Protein AF-A0A5C5FPJ1-F1 (afdb_monomer)

Radius of gyration: 20.43 Å; Cα contacts (8 Å, |Δi|>4): 132; chains: 1; bounding box: 68×26×50 Å

pLDDT: mean 73.9, std 15.45, range [31.67, 91.12]

Mean predicted aligned error: 12.72 Å

Foldseek 3Di:
DPDVVVVLLVVLVVLFPDDSVRLVVLVVVQVVLPPVVPQWHALVSQCVPVVLVPQLLSQLLQVLLPPVNPRTHHSSSSRNSVRLVDPPDDPVSVVVSVQSSQPNVPPSARDLVSQLVSVCSVCPPVDDSVVSSVVSVVLVPDDDVPDPPHDDDDDDDDDDDDDDDDD

Solvent-accessible surface area (backbone atoms only — not comparable to full-atom values): 10220 Å² total; per-residue (Å²): 140,67,68,70,64,52,53,54,50,53,51,48,39,73,74,28,81,44,52,67,74,53,50,54,51,48,51,60,50,48,62,66,44,25,76,88,67,79,71,39,35,41,67,71,42,54,45,66,40,71,84,38,53,75,38,76,55,38,73,53,52,52,61,59,26,21,77,88,66,77,74,41,29,39,68,66,33,50,50,46,47,50,22,49,70,36,89,80,44,53,73,66,48,42,51,51,49,55,47,52,68,39,22,79,88,67,82,84,54,60,51,73,68,35,49,49,51,51,48,43,51,74,54,47,87,80,53,56,72,69,60,50,48,53,52,52,53,53,66,68,68,53,60,75,94,72,55,70,98,63,78,88,90,85,84,86,92,83,82,87,88,85,84,86,87,86,135

Nearest PDB structures (foldseek):
  6tz8-assembly2_E  TM=9.107E-01  e=3.471E-15  Cryptococcus neoformans H99
  5b8i-assembly1_B  TM=9.621E-01  e=5.848E-14  Coccidioides immitis RS
  4f0z-assembly1_B  TM=9.752E-01  e=2.465E-13  Homo sapiens
  7u0u-assembly1_A  TM=9.343E-01  e=1.790E-13  Aspergillus fumigatus
  1aui-assembly1_B  TM=9.743E-01  e=4.872E-12  Homo sapiens

Organism: NCBI:txid5288

Secondary structure (DSSP, 8-state):
--HHHHHHHHHHHHHSS--HHHHHHHHHHHHHH-SS--SSB-HHHHTTSHHHHT-TTHHHHHHHH-SS-SSSB-HHHHHHHHHHTSTTS-HHHHHHHHHHHH-SS-SSS--HHHHHHHHHHHHGGGS-HHHHHHHHHHHHTS-GGG--SS----------SS-----

Structure (mmCIF, N/CA/C/O backbone):
data_AF-A0A5C5FPJ1-F1
#
_entry.id   AF-A0A5C5FPJ1-F1
#
loop_
_atom_site.group_PDB
_atom_site.id
_atom_site.type_symbol
_atom_site.label_atom_id
_atom_site.label_alt_id
_atom_site.label_comp_id
_atom_site.label_asym_id
_atom_site.label_entity_id
_atom_site.label_seq_id
_atom_site.pdbx_PDB_ins_code
_atom_site.Cartn_x
_atom_site.Cartn_y
_atom_site.Cartn_z
_atom_site.occupancy
_atom_site.B_iso_or_equiv
_atom_site.auth_seq_id
_atom_site.auth_comp_id
_atom_site.auth_asym_id
_atom_site.auth_atom_id
_atom_site.pdbx_PDB_model_num
ATOM 1 N N . MET A 1 1 ? -20.640 -7.163 25.616 1.00 41.66 1 MET A N 1
ATOM 2 C CA . MET A 1 1 ? -19.696 -7.577 24.550 1.00 41.66 1 MET A CA 1
ATOM 3 C C . MET A 1 1 ? -18.668 -6.473 24.220 1.00 41.66 1 MET A C 1
ATOM 5 O O . MET A 1 1 ? -18.358 -6.269 23.059 1.00 41.66 1 MET A O 1
ATOM 9 N N . GLY A 1 2 ? -18.113 -5.753 25.211 1.00 46.97 2 GLY A N 1
ATOM 10 C CA . GLY A 1 2 ? -17.300 -4.540 24.963 1.00 46.97 2 GLY A CA 1
ATOM 11 C C . GLY A 1 2 ? -15.780 -4.671 25.140 1.00 46.97 2 GLY A C 1
ATOM 12 O O . GLY A 1 2 ? -15.073 -3.721 24.844 1.00 46.97 2 GLY A O 1
ATOM 13 N N . ALA A 1 3 ? -15.263 -5.808 25.617 1.00 48.94 3 ALA A N 1
ATOM 14 C CA . ALA A 1 3 ? -13.847 -5.920 25.993 1.00 48.94 3 ALA A CA 1
ATOM 15 C C . ALA A 1 3 ? -12.893 -6.058 24.787 1.00 48.94 3 ALA A C 1
ATOM 17 O O . ALA A 1 3 ? -11.838 -5.439 24.771 1.00 48.94 3 ALA A O 1
ATOM 18 N N . GLY A 1 4 ? -13.282 -6.805 23.745 1.00 56.56 4 GLY A N 1
ATOM 19 C CA . GLY A 1 4 ? -12.402 -7.068 22.595 1.00 56.56 4 GLY A CA 1
ATOM 20 C C . GLY A 1 4 ? -12.173 -5.863 21.676 1.00 56.56 4 GLY A C 1
ATOM 21 O O . GLY A 1 4 ? -11.092 -5.713 21.122 1.00 56.56 4 GLY A O 1
ATOM 22 N N . GLN A 1 5 ? -13.156 -4.965 21.536 1.00 56.69 5 GLN A N 1
ATOM 23 C CA . GLN A 1 5 ? -13.001 -3.774 20.689 1.00 56.69 5 GLN A CA 1
ATOM 24 C C . GLN A 1 5 ? -12.088 -2.717 21.319 1.00 56.69 5 GLN A C 1
ATOM 26 O O . GLN A 1 5 ? -11.357 -2.051 20.592 1.00 56.69 5 GLN A O 1
ATOM 31 N N . SER A 1 6 ? -12.120 -2.572 22.646 1.00 65.38 6 SER A N 1
ATOM 32 C CA . SER A 1 6 ? -11.267 -1.621 23.365 1.00 65.38 6 SER A CA 1
ATOM 33 C C . SER A 1 6 ? -9.797 -2.025 23.301 1.00 65.38 6 SER A C 1
ATOM 35 O O . SER A 1 6 ? -8.949 -1.175 23.075 1.00 65.38 6 SER A O 1
ATOM 37 N N . GLN A 1 7 ? -9.507 -3.324 23.409 1.00 72.62 7 GLN A N 1
ATOM 38 C CA . GLN A 1 7 ? -8.136 -3.832 23.381 1.00 72.62 7 GLN A CA 1
ATOM 39 C C . GLN A 1 7 ? -7.489 -3.665 21.999 1.00 72.62 7 GLN A C 1
ATOM 41 O O . GLN A 1 7 ? -6.384 -3.151 21.895 1.00 72.62 7 GLN A O 1
ATOM 46 N N . ILE A 1 8 ? -8.231 -3.974 20.928 1.00 73.38 8 ILE A N 1
ATOM 47 C CA . ILE A 1 8 ? -7.772 -3.752 19.547 1.00 73.38 8 ILE A CA 1
ATOM 48 C C . ILE A 1 8 ? -7.525 -2.259 19.282 1.00 73.38 8 ILE A C 1
ATOM 50 O O . ILE A 1 8 ? -6.548 -1.905 18.630 1.00 73.38 8 ILE A O 1
ATOM 54 N N . LEU A 1 9 ? -8.392 -1.374 19.789 1.00 75.12 9 LEU A N 1
ATOM 55 C CA . LEU A 1 9 ? -8.204 0.075 19.671 1.00 75.12 9 LEU A CA 1
ATOM 56 C C . LEU A 1 9 ? -6.940 0.550 20.399 1.00 75.12 9 LEU A C 1
ATOM 58 O O . LEU A 1 9 ? -6.178 1.314 19.816 1.00 75.12 9 LEU A O 1
ATOM 62 N N . GLU A 1 10 ? -6.701 0.078 21.623 1.00 77.75 10 GLU A N 1
ATOM 63 C CA . GLU A 1 10 ? -5.491 0.405 22.389 1.00 77.75 10 GLU A CA 1
ATOM 64 C C . GLU A 1 10 ? -4.215 -0.105 21.706 1.00 77.75 10 GLU A C 1
ATOM 66 O O . GLU A 1 10 ? -3.201 0.594 21.687 1.00 77.75 10 GLU A O 1
ATOM 71 N N . ASP A 1 11 ? -4.250 -1.303 21.120 1.00 79.50 11 ASP A N 1
ATOM 72 C CA . ASP A 1 11 ? -3.105 -1.866 20.401 1.00 79.50 11 ASP A CA 1
ATOM 73 C C . ASP A 1 11 ? -2.817 -1.086 19.110 1.00 79.50 11 ASP A C 1
ATOM 75 O O . ASP A 1 11 ? -1.661 -0.795 18.798 1.00 79.50 11 ASP A O 1
ATOM 79 N N . MET A 1 12 ? -3.856 -0.661 18.386 1.00 79.94 12 MET A N 1
ATOM 80 C CA . MET A 1 12 ? -3.701 0.202 17.212 1.00 79.94 12 MET A CA 1
ATOM 81 C C . MET A 1 12 ? -3.177 1.594 17.578 1.00 79.94 12 MET A C 1
ATOM 83 O O . MET A 1 12 ? -2.341 2.128 16.855 1.00 79.94 12 MET A O 1
ATOM 87 N N . GLU A 1 13 ? -3.622 2.184 18.688 1.00 80.06 13 GLU A N 1
ATOM 88 C CA . GLU A 1 13 ? -3.083 3.463 19.171 1.00 80.06 13 GLU A CA 1
ATOM 89 C C . GLU A 1 13 ? -1.601 3.367 19.547 1.00 80.06 13 GLU A C 1
ATOM 91 O O . GLU A 1 13 ? -0.855 4.321 19.344 1.00 80.06 13 GLU A O 1
ATOM 96 N N . LYS A 1 14 ? -1.156 2.227 20.087 1.00 79.44 14 LYS A N 1
ATOM 97 C CA . LYS A 1 14 ? 0.254 2.013 20.452 1.00 79.44 14 LYS A CA 1
ATOM 98 C C . LYS A 1 14 ? 1.149 1.757 19.247 1.00 79.44 14 LYS A C 1
ATOM 100 O O . LYS A 1 14 ? 2.299 2.185 19.246 1.00 79.44 14 LYS A O 1
ATOM 105 N N . ASN A 1 15 ? 0.630 1.050 18.248 1.00 77.50 15 ASN A N 1
ATOM 106 C CA . ASN A 1 15 ? 1.412 0.596 17.100 1.00 77.50 15 ASN A CA 1
ATOM 107 C C . ASN A 1 15 ? 1.339 1.553 15.903 1.00 77.50 15 ASN A C 1
ATOM 109 O O . ASN A 1 15 ? 1.987 1.311 14.886 1.00 77.50 15 ASN A O 1
ATOM 113 N N . THR A 1 16 ? 0.546 2.626 15.989 1.00 82.31 16 THR A N 1
ATOM 114 C CA . THR A 1 16 ? 0.358 3.565 14.880 1.00 82.31 16 THR A CA 1
ATOM 115 C C . THR A 1 16 ? 0.432 5.015 15.332 1.00 82.31 16 THR A C 1
ATOM 117 O O . THR A 1 16 ? 0.232 5.359 16.490 1.00 82.31 16 THR A O 1
ATOM 120 N N . ASN A 1 17 ? 0.682 5.908 14.381 1.00 79.62 17 ASN A N 1
ATOM 121 C CA . ASN A 1 17 ? 0.818 7.342 14.612 1.00 79.62 17 ASN A CA 1
ATOM 122 C C . ASN A 1 17 ? -0.544 8.070 14.738 1.00 79.62 17 ASN A C 1
ATOM 124 O O . ASN A 1 17 ? -0.620 9.293 14.541 1.00 79.62 17 ASN A O 1
ATOM 128 N N . PHE A 1 18 ? -1.622 7.334 15.034 1.00 83.06 18 PHE A N 1
ATOM 129 C CA . PHE A 1 18 ? -3.002 7.816 15.080 1.00 83.06 18 PHE A CA 1
ATOM 130 C C . PHE A 1 18 ? -3.613 7.702 16.479 1.00 83.06 18 PHE A C 1
ATOM 132 O O . PHE A 1 18 ? -3.391 6.746 17.208 1.00 83.06 18 PHE A O 1
ATOM 139 N N . SER A 1 19 ? -4.450 8.676 16.823 1.00 84.75 19 SER A N 1
ATOM 140 C CA . SER A 1 19 ? -5.258 8.680 18.048 1.00 84.75 19 SER A CA 1
ATOM 141 C C . SER A 1 19 ? -6.576 7.910 17.873 1.00 84.75 19 SER A C 1
ATOM 143 O O . SER A 1 19 ? -7.084 7.789 16.757 1.00 84.75 19 SER A O 1
ATOM 145 N N . ALA A 1 20 ? -7.216 7.471 18.958 1.00 84.88 20 ALA A N 1
ATOM 146 C CA . ALA A 1 20 ? -8.522 6.802 18.960 1.00 84.88 20 ALA A CA 1
ATOM 147 C C . ALA A 1 20 ? -9.586 7.501 18.100 1.00 84.88 20 ALA A C 1
ATOM 149 O O . ALA A 1 20 ? -10.247 6.819 17.309 1.00 84.88 20 ALA A O 1
ATOM 150 N N . PRO A 1 21 ? -9.790 8.835 18.176 1.00 86.06 21 PRO A N 1
ATOM 151 C CA . PRO A 1 21 ? -10.758 9.496 17.306 1.00 86.06 21 PRO A CA 1
ATOM 152 C C . PRO A 1 21 ? -10.353 9.455 15.824 1.00 86.06 21 PRO A C 1
ATOM 154 O O . PRO A 1 21 ? -11.229 9.429 14.957 1.00 86.06 21 PRO A O 1
ATOM 157 N N . GLU A 1 22 ? -9.056 9.437 15.505 1.00 85.81 22 GLU A N 1
ATOM 158 C CA . GLU A 1 22 ? -8.557 9.257 14.135 1.00 85.81 22 GLU A CA 1
ATOM 159 C C . GLU A 1 22 ? -8.802 7.819 13.658 1.00 85.81 22 GLU A C 1
ATOM 161 O O . GLU A 1 22 ? -9.383 7.635 12.588 1.00 85.81 22 GLU A O 1
ATOM 166 N N . ILE A 1 23 ? -8.498 6.813 14.480 1.00 86.44 23 ILE A N 1
ATOM 167 C CA . ILE A 1 23 ? -8.743 5.394 14.178 1.00 86.44 23 ILE A CA 1
ATOM 168 C C . ILE A 1 23 ? -10.240 5.124 13.982 1.00 86.44 23 ILE A C 1
ATOM 170 O O . ILE A 1 23 ? -10.632 4.457 13.027 1.00 86.44 23 ILE A O 1
ATOM 174 N N . GLN A 1 24 ? -11.120 5.713 14.795 1.00 86.56 24 GLN A N 1
ATOM 175 C CA . GLN A 1 24 ? -12.569 5.609 14.585 1.00 86.56 24 GLN A CA 1
ATOM 176 C C . GLN A 1 24 ? -13.027 6.242 13.262 1.00 86.56 24 GLN A C 1
ATOM 178 O O . GLN A 1 24 ? -13.953 5.740 12.617 1.00 86.56 24 GLN A O 1
ATOM 183 N N . ARG A 1 25 ? -12.403 7.346 12.833 1.00 87.50 25 ARG A N 1
ATOM 184 C CA . ARG A 1 25 ? -12.674 7.946 11.515 1.00 87.50 25 ARG A CA 1
ATOM 185 C C . ARG A 1 25 ? -12.162 7.056 10.388 1.00 87.50 25 ARG A C 1
ATOM 187 O O . ARG A 1 25 ? -12.864 6.929 9.386 1.00 87.50 25 ARG A O 1
ATOM 194 N N . LEU A 1 26 ? -10.993 6.439 10.553 1.00 86.62 26 LEU A N 1
ATOM 195 C CA . LEU A 1 26 ? -10.450 5.460 9.612 1.00 86.62 26 LEU A CA 1
ATOM 196 C C . LEU A 1 26 ? -11.369 4.244 9.507 1.00 86.62 26 LEU A C 1
ATOM 198 O O . LEU A 1 26 ? -11.729 3.879 8.398 1.00 86.62 26 LEU A O 1
ATOM 202 N N . LYS A 1 27 ? -11.885 3.723 10.626 1.00 87.69 27 LYS A N 1
ATOM 203 C CA . LYS A 1 27 ? -12.868 2.629 10.646 1.00 87.69 27 LYS A CA 1
ATOM 204 C C . LYS A 1 27 ? -14.125 2.956 9.844 1.00 87.69 27 LYS A C 1
ATOM 206 O O . LYS A 1 27 ? -14.581 2.155 9.039 1.00 87.69 27 LYS A O 1
ATOM 211 N N . LYS A 1 28 ? -14.668 4.167 10.002 1.00 88.56 28 LYS A N 1
ATOM 212 C CA . LYS A 1 28 ? -15.823 4.623 9.207 1.00 88.56 28 LYS A CA 1
ATOM 213 C C . LYS A 1 28 ? -15.513 4.745 7.714 1.00 88.56 28 LYS A C 1
ATOM 215 O O . LYS A 1 28 ? -16.432 4.644 6.911 1.00 88.56 28 LYS A O 1
ATOM 220 N N . ARG A 1 29 ? -14.263 5.038 7.338 1.00 87.06 29 ARG A N 1
ATOM 221 C CA . ARG A 1 29 ? -13.833 5.064 5.931 1.00 87.06 29 ARG A CA 1
ATOM 222 C C . ARG A 1 29 ? -13.626 3.652 5.397 1.00 87.06 29 ARG A C 1
ATOM 224 O O . ARG A 1 29 ? -14.089 3.387 4.302 1.00 87.06 29 ARG A O 1
ATOM 231 N N . PHE A 1 30 ? -13.021 2.773 6.188 1.00 88.25 30 PHE A N 1
ATOM 232 C CA . PHE A 1 30 ? -12.837 1.361 5.874 1.00 88.25 30 PHE A CA 1
ATOM 233 C C . PHE A 1 30 ? -14.178 0.697 5.545 1.00 88.25 30 PHE A C 1
ATOM 235 O O . PHE A 1 30 ? -14.354 0.218 4.439 1.00 88.25 30 PHE A O 1
ATOM 242 N N . MET A 1 31 ? -15.186 0.840 6.414 1.00 88.38 31 MET A N 1
ATOM 243 C CA . MET A 1 31 ? -16.537 0.300 6.167 1.00 88.38 31 MET A CA 1
ATOM 244 C C . MET A 1 31 ? -17.285 0.941 4.985 1.00 88.38 31 MET A C 1
ATOM 246 O O . MET A 1 31 ? -18.369 0.500 4.631 1.00 88.38 31 MET A O 1
ATOM 250 N N . LYS A 1 32 ? -16.788 2.053 4.430 1.00 88.38 32 LYS A N 1
ATOM 251 C CA . LYS A 1 32 ? -17.338 2.632 3.193 1.00 88.38 32 LYS A CA 1
ATOM 252 C C . LYS A 1 32 ? -16.649 2.092 1.942 1.00 88.38 32 LYS A C 1
ATOM 254 O O . LYS A 1 32 ? -17.192 2.273 0.854 1.00 88.38 32 LYS A O 1
ATOM 259 N N . LEU A 1 33 ? -15.440 1.564 2.102 1.00 86.25 33 LEU A N 1
ATOM 260 C CA . LEU A 1 33 ? -14.636 0.976 1.039 1.00 86.25 33 LEU A CA 1
ATOM 261 C C . LEU A 1 33 ? -14.975 -0.501 0.879 1.00 86.25 33 LEU A C 1
ATOM 263 O O . LEU A 1 33 ? -15.236 -0.904 -0.245 1.00 86.25 33 LEU A O 1
ATOM 267 N N . ASP A 1 34 ? -15.067 -1.215 2.002 1.00 89.25 34 ASP A N 1
ATOM 268 C CA . ASP A 1 34 ? -15.628 -2.563 2.131 1.00 89.25 34 ASP A CA 1
ATOM 269 C C . ASP A 1 34 ? -17.128 -2.517 1.790 1.00 89.25 34 ASP A C 1
ATOM 271 O O . ASP A 1 34 ? -17.978 -2.156 2.614 1.00 89.25 34 ASP A O 1
ATOM 275 N N . ARG A 1 35 ? -17.444 -2.737 0.512 1.00 86.12 35 ARG A N 1
ATOM 276 C CA . ARG A 1 35 ? -18.800 -2.658 -0.042 1.00 86.12 35 ARG A CA 1
ATOM 277 C C . ARG A 1 35 ? -19.532 -3.974 0.093 1.00 86.12 35 ARG A C 1
ATOM 279 O O . ARG A 1 35 ? -20.761 -3.959 0.205 1.00 86.12 35 ARG A O 1
ATOM 286 N N . ASP A 1 36 ? -18.802 -5.077 0.002 1.00 88.12 36 ASP A N 1
ATOM 287 C CA . ASP A 1 36 ? -19.367 -6.411 0.131 1.00 88.12 36 ASP A CA 1
ATOM 288 C C . ASP A 1 36 ? -19.575 -6.820 1.601 1.00 88.12 36 ASP A C 1
ATOM 290 O O . ASP A 1 36 ? -20.360 -7.730 1.881 1.00 88.12 36 ASP A O 1
ATOM 294 N N . GLY A 1 37 ? -18.986 -6.077 2.544 1.00 86.56 37 GLY A N 1
ATOM 295 C CA . GLY A 1 37 ? -19.097 -6.319 3.976 1.00 86.56 37 GLY A CA 1
ATOM 296 C C . GLY A 1 37 ? -18.278 -7.526 4.425 1.00 86.56 37 GLY A C 1
ATOM 297 O O . GLY A 1 37 ? -18.609 -8.128 5.453 1.00 86.56 37 GLY A O 1
ATOM 298 N N . SER A 1 38 ? -17.259 -7.906 3.653 1.00 88.56 38 SER A N 1
ATOM 299 C CA . SER A 1 38 ? -16.359 -9.023 3.943 1.00 88.56 38 SER A CA 1
ATOM 300 C C . SER A 1 38 ? -15.500 -8.772 5.183 1.00 88.56 38 SER A C 1
ATOM 302 O O . SER A 1 38 ? -15.056 -9.723 5.832 1.00 88.56 38 SER A O 1
ATOM 304 N N . GLY A 1 39 ? -15.315 -7.504 5.568 1.00 87.38 39 GLY A N 1
ATOM 305 C CA . GLY A 1 39 ? -14.445 -7.098 6.666 1.00 87.38 39 GLY A CA 1
ATOM 306 C C . GLY A 1 39 ? -12.976 -6.953 6.263 1.00 87.38 39 GLY A C 1
ATOM 307 O O . GLY A 1 39 ? -12.155 -6.622 7.123 1.00 87.38 39 GLY A O 1
ATOM 308 N N . THR A 1 40 ? -12.654 -7.154 4.986 1.00 91.12 40 THR A N 1
ATOM 309 C CA . THR A 1 40 ? -11.358 -6.858 4.369 1.00 91.12 40 THR A CA 1
ATOM 310 C C . THR A 1 40 ? -11.575 -5.956 3.153 1.00 91.12 40 THR A C 1
ATOM 312 O O . THR A 1 40 ? -12.703 -5.739 2.732 1.00 91.12 40 THR A O 1
ATOM 315 N N . ILE A 1 41 ? -10.511 -5.341 2.641 1.00 89.69 41 ILE A N 1
ATOM 316 C CA . ILE A 1 41 ? -10.557 -4.539 1.417 1.00 89.69 41 ILE A CA 1
ATOM 317 C C . ILE A 1 41 ? -9.808 -5.295 0.332 1.00 89.69 41 ILE A C 1
ATOM 319 O O . ILE A 1 41 ? -8.597 -5.518 0.443 1.00 89.69 41 ILE A O 1
ATOM 323 N N . ASP A 1 42 ? -10.511 -5.660 -0.732 1.00 89.06 42 ASP A N 1
ATOM 324 C CA . ASP A 1 42 ? -9.884 -6.272 -1.896 1.00 89.06 42 ASP A CA 1
ATOM 325 C C . ASP A 1 42 ? -9.262 -5.229 -2.849 1.00 89.06 42 ASP A C 1
ATOM 327 O O . ASP A 1 42 ? -9.325 -4.007 -2.654 1.00 89.06 42 ASP A O 1
ATOM 331 N N . LYS A 1 43 ? -8.609 -5.713 -3.910 1.00 84.56 43 LYS A N 1
ATOM 332 C CA . LYS A 1 43 ? -7.956 -4.839 -4.894 1.00 84.56 43 LYS A CA 1
ATOM 333 C C . LYS A 1 43 ? -8.940 -3.935 -5.629 1.00 84.56 43 LYS A C 1
ATOM 335 O O . LYS A 1 43 ? -8.603 -2.782 -5.901 1.00 84.56 43 LYS A O 1
ATOM 340 N N . ASP A 1 44 ? -10.119 -4.442 -5.960 1.00 85.88 44 ASP A N 1
ATOM 341 C CA . ASP A 1 44 ? -11.126 -3.708 -6.714 1.00 85.88 44 ASP A CA 1
ATOM 342 C C . ASP A 1 44 ? -11.748 -2.612 -5.844 1.00 85.88 44 ASP A C 1
ATOM 344 O O . ASP A 1 44 ? -11.921 -1.482 -6.301 1.00 85.88 44 ASP A O 1
ATOM 348 N N . GLU A 1 45 ? -12.005 -2.895 -4.570 1.00 88.25 45 GLU A N 1
ATOM 349 C CA . GLU A 1 45 ? -12.471 -1.939 -3.567 1.00 88.25 45 GLU A CA 1
ATOM 350 C C . GLU A 1 45 ? -11.435 -0.855 -3.267 1.00 88.25 45 GLU A C 1
ATOM 352 O O . GLU A 1 45 ? -11.771 0.333 -3.205 1.00 88.25 45 GLU A O 1
ATOM 357 N N . PHE A 1 46 ? -10.155 -1.216 -3.170 1.00 83.00 46 PHE A N 1
ATOM 358 C CA . PHE A 1 46 ? -9.082 -0.242 -2.964 1.00 83.00 46 PHE A CA 1
ATOM 359 C C . PHE A 1 46 ? -8.925 0.712 -4.159 1.00 83.00 46 PHE A C 1
ATOM 361 O O . PHE A 1 46 ? -8.702 1.915 -3.984 1.00 83.00 46 PHE A O 1
ATOM 368 N N . LEU A 1 47 ? -9.104 0.206 -5.384 1.00 82.69 47 LEU A N 1
ATOM 369 C CA . LEU A 1 47 ? -9.082 1.006 -6.612 1.00 82.69 47 LEU A CA 1
ATOM 370 C C . LEU A 1 47 ? -10.305 1.919 -6.770 1.00 82.69 47 LEU A C 1
ATOM 372 O O . LEU A 1 47 ? -10.283 2.814 -7.613 1.00 82.69 47 LEU A O 1
ATOM 376 N N . GLN A 1 48 ? -11.351 1.779 -5.950 1.00 81.75 48 GLN A N 1
ATOM 377 C CA . GLN A 1 48 ? -12.464 2.736 -5.953 1.00 81.75 48 GLN A CA 1
ATOM 378 C C . GLN A 1 48 ? -12.097 4.078 -5.317 1.00 81.75 48 GLN A C 1
ATOM 380 O O . GLN A 1 48 ? -12.827 5.054 -5.505 1.00 81.75 48 GLN A O 1
ATOM 385 N N . ILE A 1 49 ? -10.984 4.161 -4.578 1.00 79.94 49 ILE A N 1
ATOM 386 C CA . ILE A 1 49 ? -10.485 5.419 -4.020 1.00 79.94 49 ILE A CA 1
ATOM 387 C C . ILE A 1 49 ? -9.964 6.272 -5.183 1.00 79.94 49 ILE A C 1
ATOM 389 O O . ILE A 1 49 ? -8.910 5.951 -5.730 1.00 79.94 49 ILE A O 1
ATOM 393 N N . PRO A 1 50 ? -10.616 7.392 -5.554 1.00 72.31 50 PRO A N 1
ATOM 394 C CA . PRO A 1 50 ? -10.254 8.134 -6.766 1.00 72.31 50 PRO A CA 1
ATOM 395 C C . PRO A 1 50 ? -8.809 8.644 -6.762 1.00 72.31 50 PRO A C 1
ATOM 397 O O . PRO A 1 50 ? -8.175 8.723 -7.807 1.00 72.31 50 PRO A O 1
ATOM 400 N N . GLN A 1 51 ? -8.277 8.967 -5.578 1.00 70.38 51 GLN A N 1
ATOM 401 C CA . GLN A 1 51 ? -6.896 9.423 -5.397 1.00 70.38 51 GLN A CA 1
ATOM 402 C C . GLN A 1 51 ? -5.861 8.311 -5.622 1.00 70.38 51 GLN A C 1
ATOM 404 O O . GLN A 1 51 ? -4.702 8.602 -5.911 1.00 70.38 51 GLN A O 1
ATOM 409 N N . ILE A 1 52 ? -6.266 7.052 -5.459 1.00 72.69 52 ILE A N 1
ATOM 410 C CA . ILE A 1 52 ? -5.407 5.879 -5.617 1.00 72.69 52 ILE A CA 1
ATOM 411 C C . ILE A 1 52 ? -5.621 5.249 -6.993 1.00 72.69 52 ILE A C 1
ATOM 413 O O . ILE A 1 52 ? -4.646 4.862 -7.617 1.00 72.69 52 ILE A O 1
ATOM 417 N N . ALA A 1 53 ? -6.849 5.234 -7.516 1.00 74.62 53 ALA A N 1
ATOM 418 C CA . ALA A 1 53 ? -7.202 4.675 -8.822 1.00 74.62 53 ALA A CA 1
ATOM 419 C C . ALA A 1 53 ? -6.312 5.180 -9.972 1.00 74.62 53 ALA A C 1
ATOM 421 O O . ALA A 1 53 ? -6.009 4.449 -10.909 1.00 74.62 53 ALA A O 1
ATOM 422 N N . THR A 1 54 ? -5.886 6.445 -9.903 1.00 76.00 54 THR A N 1
ATOM 423 C CA . THR A 1 54 ? -5.036 7.081 -10.920 1.00 76.00 54 THR A CA 1
ATOM 424 C C . THR A 1 54 ? -3.540 6.881 -10.682 1.00 76.00 54 THR A C 1
ATOM 426 O O . THR A 1 54 ? -2.730 7.314 -11.499 1.00 76.00 54 THR A O 1
ATOM 429 N N . ASN A 1 55 ? -3.148 6.297 -9.549 1.00 77.38 55 ASN A N 1
ATOM 430 C CA . ASN A 1 55 ? -1.754 6.100 -9.190 1.00 77.38 55 ASN A CA 1
ATOM 431 C C . ASN A 1 55 ? -1.248 4.771 -9.785 1.00 77.38 55 ASN A C 1
ATOM 433 O O . ASN A 1 55 ? -1.757 3.716 -9.409 1.00 77.38 55 ASN A O 1
ATOM 437 N N . PRO A 1 56 ? -0.219 4.773 -10.654 1.00 76.00 56 PRO A N 1
ATOM 438 C CA . PRO A 1 56 ? 0.335 3.539 -11.224 1.00 76.00 56 PRO A CA 1
ATOM 439 C C . PRO A 1 56 ? 0.924 2.593 -10.166 1.00 76.00 56 PRO A C 1
ATOM 441 O O . PRO A 1 56 ? 1.115 1.410 -10.429 1.00 76.00 56 PRO A O 1
ATOM 444 N N . LEU A 1 57 ? 1.189 3.097 -8.957 1.00 78.31 57 LEU A N 1
ATOM 445 C CA . LEU A 1 57 ? 1.675 2.323 -7.818 1.00 78.31 57 LEU A CA 1
ATOM 446 C C . LEU A 1 57 ? 0.547 1.814 -6.915 1.00 78.31 57 LEU A C 1
ATOM 448 O O . LEU A 1 57 ? 0.842 1.206 -5.894 1.00 78.31 57 LEU A O 1
ATOM 452 N N . ALA A 1 58 ? -0.727 2.034 -7.250 1.00 81.06 58 ALA A N 1
ATOM 453 C CA . ALA A 1 58 ? -1.863 1.597 -6.436 1.00 81.06 58 ALA A CA 1
ATOM 454 C C . ALA A 1 58 ? -1.818 0.099 -6.119 1.00 81.06 58 ALA A C 1
ATOM 456 O O . ALA A 1 58 ? -1.933 -0.301 -4.964 1.00 81.06 58 ALA A O 1
ATOM 457 N N . SER A 1 59 ? -1.558 -0.726 -7.136 1.00 81.12 59 SE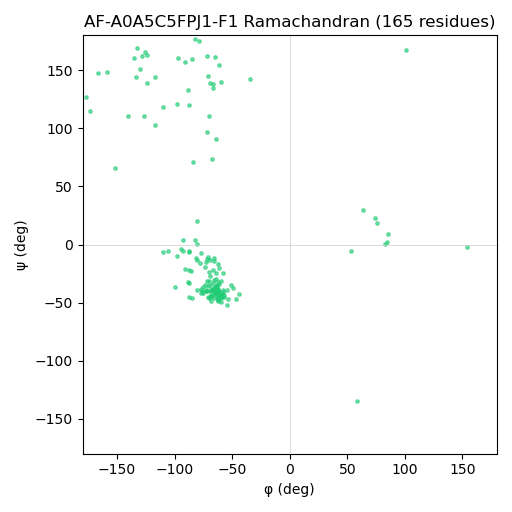R A N 1
ATOM 458 C CA . SER A 1 59 ? -1.414 -2.176 -6.980 1.00 81.12 59 SER A CA 1
ATOM 459 C C . SER A 1 59 ? -0.256 -2.541 -6.051 1.00 81.12 59 SER A C 1
ATOM 461 O O . SER A 1 59 ? -0.350 -3.503 -5.293 1.00 81.12 59 SER A O 1
ATOM 463 N N . ARG A 1 60 ? 0.820 -1.744 -6.075 1.00 83.56 60 ARG A N 1
ATOM 464 C CA . ARG A 1 60 ? 1.954 -1.912 -5.170 1.00 83.56 60 ARG A CA 1
ATOM 465 C C . ARG A 1 60 ? 1.605 -1.471 -3.750 1.00 83.56 60 ARG A C 1
ATOM 467 O O . ARG A 1 60 ? 1.972 -2.164 -2.818 1.00 83.56 60 ARG A O 1
ATOM 474 N N . MET A 1 61 ? 0.864 -0.378 -3.577 1.00 82.62 61 MET A N 1
ATOM 475 C CA . MET A 1 61 ? 0.413 0.090 -2.262 1.00 82.62 61 MET A CA 1
ATOM 476 C C . MET A 1 61 ? -0.441 -0.956 -1.545 1.00 82.62 61 MET A C 1
ATOM 478 O O . MET A 1 61 ? -0.199 -1.208 -0.370 1.00 82.62 61 MET A O 1
ATOM 482 N N . ILE A 1 62 ? -1.364 -1.613 -2.257 1.00 84.00 62 ILE A N 1
ATOM 483 C CA . ILE A 1 62 ? -2.166 -2.714 -1.697 1.00 84.00 62 ILE A CA 1
ATOM 484 C C . ILE A 1 62 ? -1.250 -3.838 -1.223 1.00 84.00 62 ILE A C 1
ATOM 486 O O . ILE A 1 62 ? -1.329 -4.249 -0.074 1.00 84.00 62 ILE A O 1
ATOM 490 N N . ALA A 1 63 ? -0.318 -4.264 -2.080 1.00 84.62 63 ALA A N 1
ATOM 491 C CA . ALA A 1 63 ? 0.636 -5.318 -1.756 1.00 84.62 63 ALA A CA 1
ATOM 492 C C . ALA A 1 63 ? 1.627 -4.941 -0.641 1.00 84.62 63 ALA A C 1
ATOM 494 O O . ALA A 1 63 ? 2.330 -5.813 -0.152 1.00 84.62 63 ALA A O 1
ATOM 495 N N . ILE A 1 64 ? 1.752 -3.666 -0.266 1.00 85.00 64 ILE A N 1
ATOM 496 C CA . ILE A 1 64 ? 2.549 -3.248 0.896 1.00 85.00 64 ILE A CA 1
ATOM 497 C C . ILE A 1 64 ? 1.705 -3.266 2.170 1.00 85.00 64 ILE A C 1
ATOM 499 O 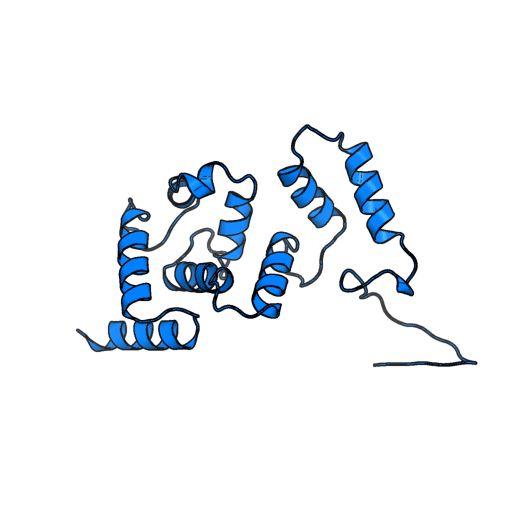O . ILE A 1 64 ? 2.256 -3.482 3.246 1.00 85.00 64 ILE A O 1
ATOM 503 N N . PHE A 1 65 ? 0.406 -2.983 2.056 1.00 86.00 65 PHE A N 1
ATOM 504 C CA . PHE A 1 65 ? -0.510 -2.968 3.195 1.00 86.00 65 PHE A CA 1
ATOM 505 C C . PHE A 1 65 ? -0.868 -4.387 3.636 1.00 86.00 65 PHE A C 1
ATOM 507 O O . PHE A 1 65 ? -0.895 -4.626 4.831 1.00 86.00 65 PHE A O 1
ATOM 514 N N . ASP A 1 66 ? -1.069 -5.290 2.676 1.00 88.62 66 ASP A N 1
ATOM 515 C CA . ASP A 1 66 ? -1.318 -6.730 2.839 1.00 88.62 66 ASP A CA 1
ATOM 516 C C . ASP A 1 66 ? -0.066 -7.444 3.388 1.00 88.62 66 ASP A C 1
ATOM 518 O O . ASP A 1 66 ? 0.690 -8.053 2.634 1.00 88.62 66 ASP A O 1
ATOM 522 N N . GLU A 1 67 ? 0.259 -7.281 4.672 1.00 82.25 67 GLU A N 1
ATOM 523 C CA . GLU A 1 67 ? 1.474 -7.837 5.275 1.00 82.25 67 GLU A CA 1
ATOM 524 C C . GLU A 1 67 ? 1.407 -9.362 5.386 1.00 82.25 67 GLU A C 1
ATOM 526 O O . GLU A 1 67 ? 2.450 -10.009 5.238 1.00 82.25 67 GLU A O 1
ATOM 531 N N . ASP A 1 68 ? 0.217 -9.933 5.565 1.00 84.56 68 ASP A N 1
ATOM 532 C CA . ASP A 1 68 ? 0.024 -11.383 5.641 1.00 84.56 68 ASP A CA 1
ATOM 533 C C . ASP A 1 68 ? 0.048 -12.091 4.268 1.00 84.56 68 ASP A C 1
ATOM 535 O O . ASP A 1 68 ? 0.293 -13.301 4.201 1.00 84.56 68 ASP A O 1
ATOM 539 N N . GLY A 1 69 ? -0.095 -11.340 3.170 1.00 82.25 69 GLY A N 1
ATOM 540 C CA . GLY A 1 69 ? -0.074 -11.861 1.805 1.00 82.25 69 GLY A CA 1
ATOM 541 C C . GLY A 1 69 ? -1.364 -12.586 1.416 1.00 82.25 69 GLY A C 1
ATOM 542 O O . GLY A 1 69 ? -1.357 -13.378 0.467 1.00 82.25 69 GLY A O 1
ATOM 543 N N . GLY A 1 70 ? -2.457 -12.347 2.142 1.00 82.94 70 GLY A N 1
ATOM 544 C CA . GLY A 1 70 ? -3.779 -12.908 1.890 1.00 82.94 70 GLY A CA 1
ATOM 545 C C . GLY A 1 70 ? -4.438 -12.371 0.618 1.00 82.94 70 GLY A C 1
ATOM 546 O O . GLY A 1 70 ? -5.412 -12.949 0.132 1.00 82.94 70 GLY A O 1
ATOM 547 N N . GLY A 1 71 ? -3.900 -11.297 0.033 1.00 84.31 71 GLY A N 1
ATOM 548 C CA . GLY A 1 71 ? -4.431 -10.655 -1.169 1.00 84.31 71 GLY A CA 1
ATOM 549 C C . GLY A 1 71 ? -5.570 -9.672 -0.893 1.00 84.31 71 GLY A C 1
ATOM 550 O O . GLY A 1 71 ? -6.077 -9.059 -1.839 1.00 84.31 71 GLY A O 1
ATOM 551 N N . THR A 1 72 ? -5.944 -9.506 0.376 1.00 89.25 72 THR A N 1
ATOM 552 C CA . THR A 1 72 ? -6.947 -8.562 0.881 1.00 89.25 72 THR A CA 1
ATOM 553 C C . THR A 1 72 ? -6.384 -7.854 2.099 1.00 89.25 72 THR A C 1
ATOM 555 O O . THR A 1 72 ? -5.702 -8.489 2.886 1.00 89.25 72 THR A O 1
ATOM 558 N N . VAL A 1 73 ? -6.706 -6.577 2.282 1.00 90.12 73 VAL A N 1
ATOM 559 C CA . VAL A 1 73 ? -6.175 -5.765 3.382 1.00 90.12 73 VAL A CA 1
ATOM 560 C C . VAL A 1 73 ? -7.179 -5.716 4.525 1.00 90.12 73 VAL A C 1
ATOM 562 O O . VAL A 1 73 ? -8.298 -5.226 4.344 1.00 90.12 73 VAL A O 1
ATOM 565 N N . ASP A 1 74 ? -6.795 -6.171 5.712 1.00 90.75 74 ASP A N 1
ATOM 566 C CA . ASP A 1 74 ? -7.650 -6.066 6.893 1.00 90.75 74 ASP A CA 1
ATOM 567 C C . ASP A 1 74 ? -7.627 -4.657 7.528 1.00 90.75 74 ASP A C 1
ATOM 569 O O . ASP A 1 74 ? -6.913 -3.739 7.108 1.00 90.75 74 ASP A O 1
ATOM 573 N N . PHE A 1 75 ? -8.453 -4.429 8.554 1.00 88.31 75 PHE A N 1
ATOM 574 C CA . PHE A 1 75 ? -8.506 -3.116 9.203 1.00 88.31 75 PHE A CA 1
ATOM 575 C C . PHE A 1 75 ? -7.210 -2.747 9.952 1.00 88.31 75 PHE A C 1
ATOM 577 O O . PHE A 1 75 ? -6.870 -1.563 10.024 1.00 88.31 75 PHE A O 1
ATOM 584 N N . GLN A 1 76 ? -6.493 -3.715 10.527 1.00 87.25 76 GLN A N 1
ATOM 585 C CA . GLN A 1 76 ? -5.220 -3.485 11.218 1.00 87.25 76 GLN A CA 1
ATOM 586 C C . GLN A 1 76 ? -4.130 -3.089 10.228 1.00 87.25 76 GLN A C 1
ATOM 588 O O . GLN A 1 76 ? -3.488 -2.052 10.412 1.00 87.25 76 GLN A O 1
ATOM 593 N N . GLU A 1 77 ? -4.011 -3.838 9.142 1.00 88.69 77 GLU A N 1
ATOM 594 C CA . GLU A 1 77 ? -3.132 -3.580 8.009 1.00 88.69 77 GLU A CA 1
ATOM 595 C C . GLU A 1 77 ? -3.423 -2.232 7.347 1.00 88.69 77 GLU A C 1
ATOM 597 O O . GLU A 1 77 ? -2.513 -1.446 7.082 1.00 88.69 77 GLU A O 1
ATOM 602 N N . PHE A 1 78 ? -4.701 -1.889 7.165 1.00 86.81 78 PHE A N 1
ATOM 603 C CA . PHE A 1 78 ? -5.103 -0.600 6.608 1.00 86.81 78 PHE A CA 1
ATOM 604 C C . PHE A 1 78 ? -4.625 0.580 7.467 1.00 86.81 78 PHE A C 1
ATOM 606 O O . PHE A 1 78 ? -4.108 1.574 6.949 1.00 86.81 78 PHE A O 1
ATOM 613 N N . VAL A 1 79 ? -4.783 0.498 8.793 1.00 87.31 79 VAL A N 1
ATOM 614 C CA . VAL A 1 79 ? -4.347 1.573 9.700 1.00 87.31 79 VAL A CA 1
ATOM 615 C C . VAL A 1 79 ? -2.820 1.604 9.821 1.00 87.31 79 VAL A C 1
ATOM 617 O O . VAL A 1 79 ? -2.244 2.694 9.802 1.00 87.31 79 VAL A O 1
ATOM 620 N N . ALA A 1 80 ? -2.155 0.448 9.879 1.00 84.00 80 ALA A N 1
ATOM 621 C CA . ALA A 1 80 ? -0.695 0.350 9.905 1.00 84.00 80 ALA A CA 1
ATOM 622 C C . ALA A 1 80 ? -0.062 0.917 8.622 1.00 84.00 80 ALA A C 1
ATOM 624 O O . ALA A 1 80 ? 0.839 1.757 8.685 1.00 84.00 80 ALA A O 1
ATOM 625 N N . GLY A 1 81 ? -0.602 0.557 7.458 1.00 81.69 81 GLY A N 1
ATOM 626 C CA . GLY A 1 81 ? -0.177 1.073 6.162 1.00 81.69 81 GLY A CA 1
ATOM 627 C C . GLY A 1 81 ? -0.307 2.593 6.065 1.00 81.69 81 GLY A C 1
ATOM 628 O O . GLY A 1 81 ? 0.629 3.282 5.658 1.00 81.69 81 GLY A O 1
ATOM 629 N N . LEU A 1 82 ? -1.432 3.153 6.523 1.00 81.75 82 LEU A N 1
ATOM 630 C CA . LEU A 1 82 ? -1.627 4.606 6.574 1.00 81.75 82 LEU A CA 1
ATOM 631 C C . LEU A 1 82 ? -0.744 5.301 7.619 1.00 81.75 82 LEU A C 1
ATOM 633 O O . LEU A 1 82 ? -0.407 6.475 7.444 1.00 81.75 82 LEU A O 1
ATOM 637 N N . SER A 1 83 ? -0.346 4.599 8.681 1.00 82.44 83 SER A N 1
ATOM 638 C CA . SER A 1 83 ? 0.537 5.136 9.722 1.00 82.44 83 SER A CA 1
ATOM 639 C C . SER A 1 83 ? 1.904 5.508 9.157 1.00 82.44 83 SER A C 1
ATOM 641 O O . SER A 1 83 ? 2.434 6.569 9.492 1.00 82.44 83 SER A O 1
ATOM 643 N N . ALA A 1 84 ? 2.425 4.697 8.230 1.00 74.38 84 ALA A N 1
ATOM 644 C CA . ALA A 1 84 ? 3.689 4.955 7.540 1.00 74.38 84 ALA A CA 1
ATOM 645 C C . ALA A 1 84 ? 3.656 6.230 6.671 1.00 74.38 84 ALA A C 1
ATOM 647 O O . ALA A 1 84 ? 4.688 6.860 6.431 1.00 74.38 84 ALA A O 1
ATOM 648 N N . PHE A 1 85 ? 2.466 6.651 6.233 1.00 72.44 85 PHE A N 1
ATOM 649 C CA . PHE A 1 85 ? 2.251 7.903 5.501 1.00 72.44 85 PHE A CA 1
ATOM 650 C C . PHE A 1 85 ? 1.890 9.090 6.397 1.00 72.44 85 PHE A C 1
ATOM 652 O O . PHE A 1 85 ? 1.777 10.219 5.909 1.00 72.44 85 PHE A O 1
ATOM 659 N N . SER A 1 86 ? 1.703 8.866 7.700 1.00 72.50 86 SER A N 1
ATOM 660 C CA . SER A 1 86 ? 1.404 9.939 8.638 1.00 72.50 86 SER A CA 1
ATOM 661 C C . SER A 1 86 ? 2.532 10.967 8.644 1.00 72.50 86 SER A C 1
ATOM 663 O O . SER A 1 86 ? 3.723 10.647 8.632 1.00 72.50 86 SER A O 1
ATOM 665 N N . SER A 1 87 ? 2.168 12.247 8.718 1.00 66.50 87 SER A N 1
ATOM 666 C CA . SER A 1 87 ? 3.143 13.331 8.856 1.00 66.50 87 SER A CA 1
ATOM 667 C C . SER A 1 87 ? 3.967 13.218 10.141 1.00 66.50 87 SER A C 1
ATOM 669 O O . SER A 1 87 ? 5.049 13.796 10.201 1.00 66.50 87 SER A O 1
ATOM 671 N N . ARG A 1 88 ? 3.462 12.474 11.138 1.00 71.44 88 ARG A N 1
ATOM 672 C CA . ARG A 1 88 ? 4.127 12.188 12.417 1.00 71.44 88 ARG A CA 1
ATOM 673 C C . ARG A 1 88 ? 5.155 11.052 12.336 1.00 71.44 88 ARG A C 1
ATOM 675 O O . ARG A 1 88 ? 5.916 10.901 13.280 1.00 71.44 88 ARG A O 1
ATOM 682 N N . GLY A 1 89 ? 5.183 10.290 11.241 1.00 66.19 89 GLY A N 1
ATOM 683 C CA . GLY A 1 89 ? 6.146 9.207 11.060 1.00 66.19 89 GLY A CA 1
ATOM 684 C C . GLY A 1 89 ? 7.568 9.730 10.869 1.00 66.19 89 GLY A C 1
ATOM 685 O O . GLY A 1 89 ? 7.791 10.726 10.160 1.00 66.19 89 GLY A O 1
ATOM 686 N N . GLU A 1 90 ? 8.529 9.052 11.496 1.00 75.00 90 GLU A N 1
ATOM 687 C CA . GLU A 1 90 ? 9.946 9.387 11.381 1.00 75.00 90 GLU A CA 1
ATOM 688 C C . GLU A 1 90 ? 10.465 9.186 9.951 1.00 75.00 90 GLU A C 1
ATOM 690 O O . GLU A 1 90 ? 9.885 8.484 9.116 1.00 75.00 90 GLU A O 1
ATOM 695 N N . ARG A 1 91 ? 11.607 9.815 9.650 1.00 77.19 91 ARG A N 1
ATOM 696 C CA . ARG A 1 91 ? 12.273 9.669 8.350 1.00 77.19 91 ARG A CA 1
ATOM 697 C C . ARG A 1 91 ? 12.529 8.198 8.008 1.00 77.19 91 ARG A C 1
ATOM 699 O O . ARG A 1 91 ? 12.354 7.816 6.85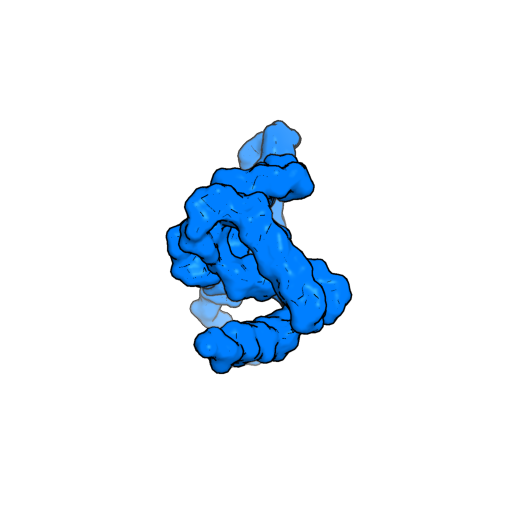2 1.00 77.19 91 ARG A O 1
ATOM 706 N N . ASP A 1 92 ? 12.906 7.396 8.997 1.00 76.25 92 ASP A N 1
ATOM 707 C CA . ASP A 1 92 ? 13.236 5.985 8.809 1.00 76.25 92 ASP A CA 1
ATOM 708 C C . ASP A 1 92 ? 12.011 5.136 8.461 1.00 76.25 92 ASP A C 1
ATOM 710 O O . ASP A 1 92 ? 12.118 4.234 7.635 1.00 76.25 92 ASP A O 1
ATOM 714 N N . GLU A 1 93 ? 10.828 5.448 8.997 1.00 75.19 93 GLU A N 1
ATOM 715 C CA . GLU A 1 93 ? 9.579 4.769 8.620 1.00 75.19 93 GLU A CA 1
ATOM 716 C C . GLU A 1 93 ? 9.223 5.044 7.159 1.00 75.19 93 GLU A C 1
ATOM 718 O O . GLU A 1 93 ? 8.885 4.127 6.410 1.00 75.19 93 GLU A O 1
ATOM 723 N N . LYS A 1 94 ? 9.392 6.295 6.718 1.00 77.94 94 LYS A N 1
ATOM 724 C CA . LYS A 1 94 ? 9.166 6.690 5.321 1.00 77.94 94 LYS A CA 1
ATOM 725 C C . LYS A 1 94 ? 10.172 6.041 4.376 1.00 77.94 94 LYS A C 1
ATOM 727 O O . LYS A 1 94 ? 9.802 5.651 3.272 1.00 77.94 94 LYS A O 1
ATOM 732 N N . LEU A 1 95 ? 11.431 5.909 4.799 1.00 79.94 95 LEU A N 1
ATOM 733 C CA . LEU A 1 95 ? 12.469 5.215 4.032 1.00 79.94 95 LEU A CA 1
ATOM 734 C C . LEU A 1 95 ? 12.195 3.713 3.941 1.00 79.94 95 LEU A C 1
ATOM 736 O O . LEU A 1 95 ? 12.276 3.162 2.847 1.00 79.94 95 LEU A O 1
ATOM 740 N N . LYS A 1 96 ? 11.811 3.064 5.046 1.00 81.12 96 LYS A N 1
ATOM 741 C CA . LYS A 1 96 ? 11.392 1.654 5.052 1.00 81.12 96 LYS A CA 1
ATOM 742 C C . LYS A 1 96 ? 10.191 1.434 4.143 1.00 81.12 96 LYS A C 1
ATOM 744 O O . LYS A 1 96 ? 10.178 0.488 3.365 1.00 81.12 96 LYS A O 1
ATOM 749 N N . PHE A 1 97 ? 9.211 2.331 4.193 1.00 79.62 97 PHE A N 1
ATOM 750 C CA . PHE A 1 97 ? 8.057 2.269 3.308 1.00 79.62 97 PHE A CA 1
ATOM 751 C C . PHE A 1 97 ? 8.464 2.421 1.839 1.00 79.62 97 PHE A C 1
ATOM 753 O O . PHE A 1 97 ? 8.063 1.618 1.003 1.00 79.62 97 PHE A O 1
ATOM 760 N N . ALA A 1 98 ? 9.302 3.411 1.518 1.00 81.50 98 ALA A N 1
ATOM 761 C CA . ALA A 1 98 ? 9.823 3.585 0.167 1.00 81.50 98 ALA A CA 1
ATOM 762 C C . ALA A 1 98 ? 10.578 2.336 -0.305 1.00 81.50 98 ALA A C 1
ATOM 764 O O . ALA A 1 98 ? 10.403 1.932 -1.447 1.00 81.50 98 ALA A O 1
ATOM 765 N N . PHE A 1 99 ? 11.347 1.689 0.571 1.00 83.81 99 PHE A N 1
ATOM 766 C CA . PHE A 1 99 ? 12.030 0.437 0.261 1.00 83.81 99 PHE A CA 1
ATOM 767 C C . PHE A 1 99 ? 11.040 -0.687 -0.064 1.00 83.81 99 PHE A C 1
ATOM 769 O O . PHE A 1 99 ? 11.163 -1.298 -1.120 1.00 83.81 99 PHE A O 1
ATOM 776 N N . LYS A 1 100 ? 9.988 -0.862 0.750 1.00 83.38 100 LYS A N 1
ATOM 777 C CA . LYS A 1 100 ? 8.892 -1.812 0.480 1.00 83.38 100 LYS A CA 1
ATOM 778 C C . LYS A 1 100 ? 8.182 -1.548 -0.858 1.00 83.38 100 LYS A C 1
ATOM 780 O O . LYS A 1 100 ? 7.595 -2.461 -1.427 1.00 83.38 100 LYS A O 1
ATOM 785 N N . VAL A 1 101 ? 8.206 -0.325 -1.397 1.00 84.31 101 VAL A N 1
ATOM 786 C CA . VAL A 1 101 ? 7.678 -0.058 -2.750 1.00 84.31 101 VAL A CA 1
ATOM 787 C C . VAL A 1 101 ? 8.524 -0.736 -3.824 1.00 84.31 101 VAL A C 1
ATOM 789 O O . VAL A 1 101 ? 7.947 -1.245 -4.782 1.00 84.31 101 VAL A O 1
ATOM 792 N N . TYR A 1 102 ? 9.846 -0.767 -3.657 1.00 83.94 102 TYR A N 1
ATOM 793 C CA . TYR A 1 102 ? 10.773 -1.372 -4.613 1.00 83.94 102 TYR A CA 1
ATOM 794 C C . TYR A 1 102 ? 10.941 -2.879 -4.416 1.00 83.94 102 TYR A C 1
ATOM 796 O O . TYR A 1 102 ? 10.873 -3.601 -5.399 1.00 83.94 102 TYR A O 1
ATOM 804 N N . ASP A 1 103 ? 11.124 -3.330 -3.179 1.00 84.69 103 ASP A N 1
ATOM 805 C CA . ASP A 1 103 ? 11.334 -4.732 -2.795 1.00 84.69 103 ASP A CA 1
ATOM 806 C C . ASP A 1 103 ? 10.029 -5.533 -2.934 1.00 84.69 103 ASP A C 1
ATOM 808 O O . ASP A 1 103 ? 9.141 -5.454 -2.080 1.00 84.69 103 ASP A O 1
ATOM 812 N N . MET A 1 104 ? 9.860 -6.230 -4.059 1.00 81.44 104 MET A N 1
ATOM 813 C CA . MET A 1 104 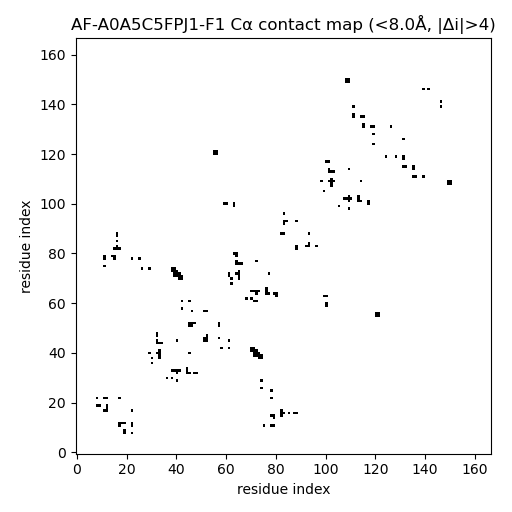? 8.623 -6.906 -4.428 1.00 81.44 104 MET A CA 1
ATOM 814 C C . MET A 1 104 ? 8.434 -8.248 -3.751 1.00 81.44 104 MET A C 1
ATOM 816 O O . MET A 1 104 ? 7.290 -8.550 -3.390 1.00 81.44 104 MET A O 1
ATOM 820 N N . ASP A 1 105 ? 9.507 -9.017 -3.614 1.00 82.44 105 ASP A N 1
ATOM 821 C CA . ASP A 1 105 ? 9.504 -10.346 -3.006 1.00 82.44 105 ASP A CA 1
ATOM 822 C C . ASP A 1 105 ? 9.700 -10.326 -1.480 1.00 82.44 105 ASP A C 1
ATOM 824 O O . ASP A 1 105 ? 9.487 -11.351 -0.827 1.00 82.44 105 ASP A O 1
ATOM 828 N N . ARG A 1 106 ? 9.960 -9.144 -0.904 1.00 81.56 106 ARG A N 1
ATOM 829 C CA . ARG A 1 106 ? 10.161 -8.899 0.531 1.00 81.56 106 ARG A CA 1
ATOM 830 C C . ARG A 1 106 ? 11.392 -9.609 1.080 1.00 81.56 106 ARG A C 1
ATOM 832 O O . ARG A 1 106 ? 11.415 -9.969 2.262 1.00 81.56 106 ARG A O 1
ATOM 839 N N . ASP A 1 107 ? 12.410 -9.811 0.251 1.00 81.75 107 ASP A N 1
ATOM 840 C CA . ASP A 1 107 ? 13.676 -10.399 0.678 1.00 81.75 107 ASP A CA 1
ATOM 841 C C . ASP A 1 107 ? 14.569 -9.399 1.446 1.00 81.75 107 ASP A C 1
ATOM 843 O O . ASP A 1 107 ? 15.571 -9.791 2.055 1.00 81.75 107 ASP A O 1
ATOM 847 N N . GLY A 1 108 ? 14.171 -8.121 1.497 1.00 81.62 108 GLY A N 1
ATOM 848 C CA . GLY A 1 108 ? 14.915 -7.042 2.141 1.00 81.62 108 GLY A CA 1
ATOM 849 C C . GLY A 1 108 ? 15.973 -6.409 1.237 1.00 81.62 108 GLY A C 1
ATOM 850 O O . GLY A 1 108 ? 16.763 -5.579 1.704 1.00 81.62 108 GLY A O 1
ATOM 851 N N . PHE A 1 109 ? 15.984 -6.758 -0.046 1.00 80.31 109 PHE A N 1
ATOM 852 C CA . PHE A 1 109 ? 16.869 -6.248 -1.078 1.00 80.31 109 PHE A CA 1
ATOM 853 C C . PHE A 1 109 ? 16.055 -5.672 -2.246 1.00 80.31 109 PHE A C 1
ATOM 855 O O . PHE A 1 109 ? 14.852 -5.842 -2.364 1.00 80.31 109 PHE A O 1
ATOM 862 N N . ILE A 1 110 ? 16.713 -4.870 -3.087 1.00 82.75 110 ILE A N 1
ATOM 863 C CA . ILE A 1 110 ? 16.109 -4.367 -4.326 1.00 82.75 110 ILE A CA 1
ATOM 864 C C . ILE A 1 110 ? 16.938 -4.924 -5.471 1.00 82.75 110 ILE A C 1
ATOM 866 O O . ILE A 1 110 ? 18.042 -4.445 -5.761 1.00 82.75 110 ILE A O 1
ATOM 870 N N . SER A 1 111 ? 16.410 -5.948 -6.123 1.00 82.00 111 SER A N 1
ATOM 871 C CA . SER A 1 111 ? 17.035 -6.563 -7.284 1.00 82.00 111 SER A CA 1
ATOM 872 C C . SER A 1 111 ? 16.950 -5.658 -8.522 1.00 82.00 111 SER A C 1
ATOM 874 O O . SER A 1 111 ? 16.157 -4.717 -8.620 1.00 82.00 111 SER A O 1
ATOM 876 N N . ASN A 1 112 ? 17.793 -5.942 -9.521 1.00 78.56 112 ASN A N 1
ATOM 877 C CA . ASN A 1 112 ? 17.771 -5.236 -10.809 1.00 78.56 112 ASN A CA 1
ATOM 878 C C . ASN A 1 112 ? 16.393 -5.345 -11.492 1.00 78.56 112 ASN A C 1
ATOM 880 O O . ASN A 1 112 ? 15.874 -4.353 -12.004 1.00 78.56 112 ASN A O 1
ATOM 884 N N . GLY A 1 113 ? 15.779 -6.532 -11.430 1.00 80.19 113 GLY A N 1
ATOM 885 C CA . GLY A 1 113 ? 14.459 -6.785 -12.004 1.00 80.19 113 GLY A CA 1
ATOM 886 C C . GLY A 1 113 ? 13.353 -5.973 -11.331 1.00 80.19 113 GLY A C 1
ATOM 887 O O . GLY A 1 113 ? 12.510 -5.399 -12.017 1.00 80.19 113 GLY A O 1
ATOM 888 N N . GLU A 1 114 ? 13.390 -5.859 -10.007 1.00 84.00 114 GLU A N 1
ATOM 889 C CA . GLU A 1 114 ? 12.407 -5.094 -9.234 1.00 84.00 114 GLU A CA 1
ATOM 890 C C . GLU A 1 114 ? 12.535 -3.591 -9.460 1.00 84.00 114 GLU A C 1
ATOM 892 O O . GLU A 1 114 ? 11.543 -2.911 -9.741 1.00 84.00 114 GLU A O 1
ATOM 897 N N . LEU A 1 115 ? 13.768 -3.074 -9.438 1.00 81.88 115 LEU A N 1
ATOM 898 C CA . LEU A 1 115 ? 14.032 -1.672 -9.746 1.00 81.88 115 LEU A CA 1
ATOM 899 C C . LEU A 1 115 ? 13.561 -1.325 -11.163 1.00 81.88 115 LEU A C 1
ATOM 901 O O . LEU A 1 115 ? 12.918 -0.295 -11.369 1.00 81.88 115 LEU A O 1
ATOM 905 N N . PHE A 1 116 ? 13.828 -2.200 -12.137 1.00 82.31 116 PHE A N 1
ATOM 906 C CA . PHE A 1 116 ? 13.334 -2.041 -13.501 1.00 82.31 116 PHE A CA 1
ATOM 907 C C . PHE A 1 116 ? 11.803 -2.014 -13.554 1.00 82.31 116 PHE A C 1
ATOM 909 O O . PHE A 1 116 ? 11.234 -1.138 -14.205 1.00 82.31 116 PHE A O 1
ATOM 916 N N . LEU A 1 117 ? 11.127 -2.937 -12.865 1.00 82.44 117 LEU A N 1
ATOM 917 C CA . LEU A 1 117 ? 9.672 -3.049 -12.919 1.00 82.44 117 LEU A CA 1
ATOM 918 C C . LEU A 1 117 ? 8.982 -1.820 -12.320 1.00 82.44 117 LEU A C 1
ATOM 920 O O . LEU A 1 117 ? 8.082 -1.255 -12.944 1.00 82.44 117 LEU A O 1
ATOM 924 N N . VAL A 1 118 ? 9.431 -1.366 -11.148 1.00 82.56 118 VAL A N 1
ATOM 925 C CA . VAL A 1 118 ? 8.852 -0.192 -10.482 1.00 82.56 118 VAL A CA 1
ATOM 926 C C . VAL A 1 118 ? 9.105 1.077 -11.293 1.00 82.56 118 VAL A C 1
ATOM 928 O O . VAL A 1 118 ? 8.184 1.869 -11.500 1.00 82.56 118 VAL A O 1
ATOM 931 N N . LEU A 1 119 ? 10.312 1.252 -11.841 1.00 80.62 119 LEU A N 1
ATOM 932 C CA . LEU A 1 119 ? 10.592 2.386 -12.722 1.00 80.62 119 LEU A CA 1
ATOM 933 C C . LEU A 1 119 ? 9.772 2.323 -14.017 1.00 80.62 119 LEU A C 1
ATOM 935 O O . LEU A 1 119 ? 9.301 3.357 -14.488 1.00 80.62 119 LEU A O 1
ATOM 939 N N . LYS A 1 120 ? 9.539 1.129 -14.572 1.00 81.62 120 LYS A N 1
ATOM 940 C CA . LYS A 1 120 ? 8.674 0.944 -15.745 1.00 81.62 120 LYS A CA 1
ATOM 941 C C . LYS A 1 120 ? 7.229 1.342 -15.441 1.00 81.62 120 LYS A C 1
ATOM 943 O O . LYS A 1 120 ? 6.612 2.018 -16.261 1.00 81.62 120 LYS A O 1
ATOM 948 N N . MET A 1 121 ? 6.711 1.004 -14.258 1.00 78.69 121 MET A N 1
ATOM 949 C CA . MET A 1 121 ? 5.382 1.446 -13.812 1.00 78.69 121 MET A CA 1
ATOM 950 C C . MET A 1 121 ? 5.298 2.973 -13.651 1.00 78.69 121 MET A C 1
ATOM 952 O O . MET A 1 121 ? 4.285 3.565 -14.014 1.00 78.69 121 MET A O 1
ATOM 956 N N . MET A 1 122 ? 6.355 3.624 -13.151 1.00 77.25 122 MET A N 1
ATOM 957 C CA . MET A 1 122 ? 6.381 5.082 -12.952 1.00 77.25 122 MET A CA 1
ATOM 958 C C . MET A 1 122 ? 6.549 5.875 -14.255 1.00 77.25 122 MET A C 1
ATOM 960 O O . MET A 1 122 ? 5.920 6.916 -14.434 1.00 77.25 122 MET A O 1
ATOM 964 N N . VAL A 1 123 ? 7.420 5.417 -15.156 1.00 76.75 123 VAL A N 1
ATOM 965 C CA . VAL A 1 123 ? 7.750 6.136 -16.398 1.00 76.75 123 VAL A CA 1
ATOM 966 C C . VAL A 1 123 ? 6.760 5.810 -17.525 1.00 76.75 123 VAL A C 1
ATOM 968 O O . VAL A 1 123 ? 6.573 6.606 -18.457 1.00 76.75 123 VAL A O 1
ATOM 971 N N . GLY A 1 124 ? 6.088 4.660 -17.433 1.00 72.06 124 GLY A N 1
ATOM 972 C CA . GLY A 1 124 ? 5.153 4.178 -18.441 1.00 72.06 124 GLY A CA 1
ATOM 973 C C . GLY A 1 124 ? 5.832 4.037 -19.804 1.00 72.06 124 GLY A C 1
ATOM 974 O O . GLY A 1 124 ? 6.960 3.562 -19.909 1.00 72.06 124 GLY A O 1
ATOM 975 N N . ASN A 1 125 ? 5.168 4.509 -20.860 1.00 68.81 125 ASN A N 1
ATOM 976 C CA . ASN A 1 125 ? 5.657 4.388 -22.240 1.00 68.81 125 ASN A CA 1
ATOM 977 C C . ASN A 1 125 ? 6.678 5.470 -22.648 1.00 68.81 125 ASN A C 1
ATOM 979 O O . ASN A 1 125 ? 7.076 5.520 -23.812 1.00 68.81 125 ASN A O 1
ATOM 983 N N . ASN A 1 126 ? 7.088 6.360 -21.734 1.00 67.06 126 ASN A N 1
ATOM 984 C CA . ASN A 1 126 ? 8.001 7.462 -22.066 1.00 67.06 126 ASN A CA 1
ATOM 985 C C . ASN A 1 126 ? 9.451 7.003 -22.295 1.00 67.06 126 ASN A C 1
ATOM 987 O O . ASN A 1 126 ? 10.224 7.726 -22.922 1.00 67.06 126 ASN A O 1
ATOM 991 N N . LEU A 1 127 ? 9.829 5.813 -21.819 1.00 70.50 127 LEU A N 1
ATOM 992 C CA . LEU A 1 127 ? 11.144 5.217 -22.052 1.00 70.50 127 LEU A CA 1
ATOM 993 C C . LEU A 1 127 ? 10.997 3.834 -22.679 1.00 70.50 127 LEU A C 1
ATOM 995 O O . LEU A 1 127 ? 10.153 3.038 -22.277 1.00 70.50 127 LEU A O 1
ATOM 999 N N . LYS A 1 128 ? 11.860 3.529 -23.652 1.00 76.75 128 LYS A N 1
ATOM 1000 C CA . LYS A 1 128 ? 11.979 2.169 -24.188 1.00 76.75 128 LYS A CA 1
ATOM 1001 C C . LYS A 1 128 ? 12.647 1.272 -23.149 1.00 7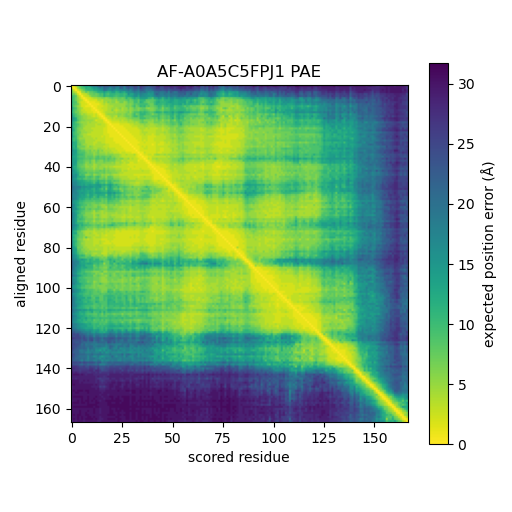6.75 128 LYS A C 1
ATOM 1003 O O . LYS A 1 128 ? 13.596 1.706 -22.497 1.00 76.75 128 LYS A O 1
ATOM 1008 N N . ASP A 1 129 ? 12.240 0.006 -23.089 1.00 76.25 129 ASP A N 1
ATOM 1009 C CA . ASP A 1 129 ? 12.792 -0.996 -22.161 1.00 76.25 129 ASP A CA 1
ATOM 1010 C C . ASP A 1 129 ? 14.331 -1.040 -22.180 1.00 76.25 129 ASP A C 1
ATOM 1012 O O . ASP A 1 129 ? 14.963 -1.109 -21.130 1.00 76.25 129 ASP A O 1
ATOM 1016 N N . GLN A 1 130 ? 14.952 -0.877 -23.354 1.00 75.69 130 GLN A N 1
ATOM 1017 C CA . GLN A 1 130 ? 16.413 -0.808 -23.487 1.00 75.69 130 GLN A CA 1
ATOM 1018 C C . GLN A 1 130 ? 17.044 0.418 -22.809 1.00 75.69 130 GLN A C 1
ATOM 1020 O O . GLN A 1 130 ? 18.119 0.313 -22.225 1.00 75.69 130 GLN A O 1
ATOM 1025 N N . GLN A 1 131 ? 16.409 1.591 -22.883 1.00 75.69 131 GLN A N 1
ATOM 1026 C CA . GLN A 1 131 ? 16.915 2.797 -22.216 1.00 75.69 131 GLN A CA 1
ATOM 1027 C C . GLN A 1 131 ? 16.749 2.684 -20.703 1.00 75.69 131 GLN A C 1
ATOM 1029 O O . GLN A 1 131 ? 17.616 3.128 -19.955 1.00 75.69 131 GLN A O 1
ATOM 1034 N N . LEU A 1 132 ? 15.660 2.055 -20.261 1.00 76.00 132 LEU A N 1
ATOM 1035 C CA . LEU A 1 132 ? 15.409 1.822 -18.851 1.00 76.00 132 LEU A CA 1
ATOM 1036 C C . LEU A 1 132 ? 16.399 0.807 -18.262 1.00 76.00 132 LEU A C 1
ATOM 1038 O O . LEU A 1 132 ? 16.992 1.092 -17.226 1.00 76.00 132 LEU A O 1
ATOM 1042 N N . GLN A 1 133 ? 16.677 -0.302 -18.959 1.00 74.75 133 GLN A N 1
ATOM 1043 C CA . GLN A 1 133 ? 17.732 -1.240 -18.555 1.00 74.75 133 GLN A CA 1
ATOM 1044 C C . GLN A 1 133 ? 19.097 -0.555 -18.448 1.00 74.75 133 GLN A C 1
ATOM 1046 O O . GLN A 1 133 ? 19.783 -0.727 -17.45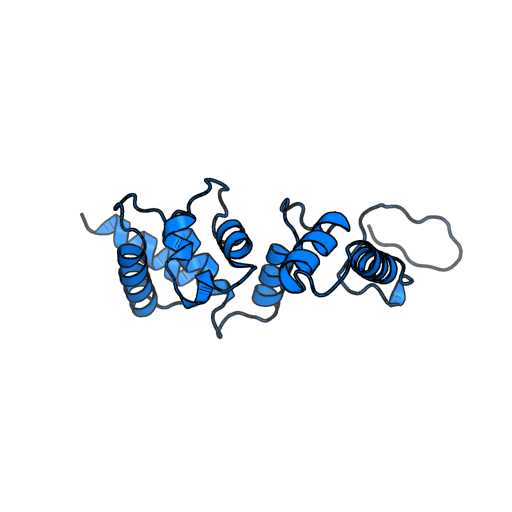0 1.00 74.75 133 GLN A O 1
ATOM 1051 N N . GLN A 1 134 ? 19.466 0.306 -19.403 1.00 76.19 134 GLN A N 1
ATOM 1052 C CA . GLN A 1 134 ? 20.737 1.037 -19.325 1.00 76.19 134 GLN A CA 1
ATOM 1053 C C . GLN A 1 134 ? 20.833 1.969 -18.108 1.00 76.19 134 GLN A C 1
ATOM 1055 O O . GLN A 1 134 ? 21.931 2.189 -17.599 1.00 76.19 134 GLN A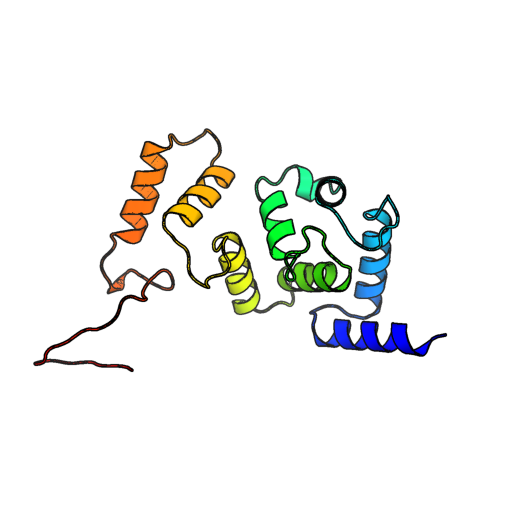 O 1
ATOM 1060 N N . ILE A 1 135 ? 19.715 2.543 -17.652 1.00 74.94 135 ILE A N 1
ATOM 1061 C CA . ILE A 1 135 ? 19.674 3.373 -16.438 1.00 74.94 135 ILE A CA 1
ATOM 1062 C C . ILE A 1 135 ? 19.854 2.494 -15.198 1.00 74.94 135 ILE A C 1
ATOM 1064 O O . ILE A 1 135 ? 20.659 2.828 -14.326 1.00 74.94 135 ILE A O 1
ATOM 1068 N N . VAL A 1 136 ? 19.154 1.359 -15.142 1.00 75.69 136 VAL A N 1
ATOM 1069 C CA . VAL A 1 136 ? 19.250 0.401 -14.035 1.00 75.69 136 VAL A CA 1
ATOM 1070 C C . VAL A 1 136 ? 20.671 -0.169 -13.938 1.00 75.69 136 VAL A C 1
ATOM 1072 O O . VAL A 1 136 ? 21.289 -0.080 -12.875 1.00 75.69 136 VAL A O 1
ATOM 1075 N N . ASP A 1 137 ? 21.250 -0.620 -15.050 1.00 74.19 137 ASP A N 1
ATOM 1076 C CA . ASP A 1 137 ? 22.602 -1.185 -15.105 1.00 74.19 137 ASP A CA 1
ATOM 1077 C C . ASP A 1 137 ? 23.665 -0.164 -14.697 1.00 74.19 137 ASP A C 1
ATOM 1079 O O . ASP A 1 137 ? 24.553 -0.475 -13.902 1.00 74.19 137 ASP A O 1
ATOM 1083 N N . LYS A 1 138 ? 23.545 1.087 -15.165 1.00 69.94 138 LYS A N 1
ATOM 1084 C CA . LYS A 1 138 ? 24.448 2.173 -14.756 1.00 69.94 138 LYS A CA 1
ATOM 1085 C C . LYS A 1 138 ? 24.325 2.510 -13.275 1.00 69.94 138 LYS A C 1
ATOM 1087 O O . LYS A 1 138 ? 25.339 2.804 -12.647 1.00 69.94 138 LYS A O 1
ATOM 1092 N N . SER A 1 139 ? 23.116 2.477 -12.709 1.00 65.56 139 SER A N 1
ATOM 1093 C CA . SER A 1 139 ? 22.912 2.746 -11.280 1.00 65.56 139 SER A CA 1
ATOM 1094 C C . SER A 1 139 ? 23.603 1.695 -10.403 1.00 65.56 139 SER A C 1
ATOM 1096 O O . SER A 1 139 ? 24.202 2.024 -9.378 1.00 65.56 139 SER A O 1
ATOM 1098 N N . GLN A 1 140 ? 23.611 0.438 -10.855 1.00 59.50 140 GLN A N 1
ATOM 1099 C CA . GLN A 1 140 ? 24.234 -0.667 -10.142 1.00 59.50 140 GLN A CA 1
ATOM 1100 C C . GLN A 1 140 ? 25.724 -0.827 -10.475 1.00 59.50 140 GLN A C 1
ATOM 1102 O O . GLN A 1 140 ? 26.451 -1.352 -9.640 1.00 59.50 140 GLN A O 1
ATOM 1107 N N . SER A 1 141 ? 26.231 -0.331 -11.607 1.00 55.94 141 SER A N 1
ATOM 1108 C CA . SER A 1 141 ? 27.655 -0.417 -11.972 1.00 55.94 141 SER A CA 1
ATOM 1109 C C . SER A 1 141 ? 28.554 0.640 -11.310 1.00 55.94 141 SER A C 1
ATOM 1111 O O . SER A 1 141 ? 29.753 0.685 -11.591 1.00 55.94 141 SER A O 1
ATOM 1113 N N . LEU A 1 142 ? 28.010 1.526 -10.467 1.00 54.12 142 LEU A N 1
ATOM 1114 C CA . LEU A 1 142 ? 28.793 2.565 -9.791 1.00 54.12 142 LEU A CA 1
ATOM 1115 C C . LEU A 1 142 ? 29.785 1.965 -8.770 1.00 54.12 142 LEU A C 1
ATOM 1117 O O . LEU A 1 142 ? 29.428 1.052 -8.015 1.00 54.12 142 LEU A O 1
ATOM 1121 N N . PRO A 1 143 ? 31.031 2.479 -8.702 1.00 48.81 143 PRO A N 1
ATOM 1122 C CA . PRO A 1 143 ? 32.043 1.981 -7.780 1.00 48.81 143 PRO A CA 1
ATOM 1123 C C . PRO A 1 143 ? 31.619 2.154 -6.313 1.00 48.81 143 PRO A C 1
ATOM 1125 O O . PRO A 1 143 ? 30.836 3.032 -5.946 1.00 48.81 143 PRO A O 1
ATOM 1128 N N . ALA A 1 144 ? 32.171 1.292 -5.455 1.00 49.06 144 ALA A N 1
ATOM 1129 C CA . ALA A 1 144 ? 31.801 1.121 -4.050 1.00 49.06 144 ALA A CA 1
ATOM 1130 C C . ALA A 1 144 ? 31.578 2.395 -3.208 1.00 49.06 144 ALA A C 1
ATOM 1132 O O . ALA A 1 144 ? 30.597 2.396 -2.466 1.00 49.06 144 ALA A O 1
ATOM 1133 N N . PRO A 1 145 ? 32.396 3.466 -3.297 1.00 52.50 145 PRO A N 1
ATOM 1134 C CA . PRO A 1 145 ? 32.202 4.639 -2.441 1.00 52.50 145 PRO A CA 1
ATOM 1135 C C . PRO A 1 145 ? 30.963 5.473 -2.809 1.00 52.50 145 PRO A C 1
ATOM 1137 O O . PRO A 1 145 ? 30.545 6.310 -2.018 1.00 52.50 145 PRO A O 1
ATOM 1140 N N . THR A 1 146 ? 30.352 5.237 -3.975 1.00 53.03 146 THR A N 1
ATOM 1141 C CA . THR A 1 146 ? 29.119 5.915 -4.426 1.00 53.03 146 THR A CA 1
ATOM 1142 C C . THR A 1 146 ? 27.836 5.106 -4.185 1.00 53.03 146 THR A C 1
ATOM 1144 O O . THR A 1 146 ? 26.743 5.651 -4.313 1.00 53.03 146 THR A O 1
ATOM 1147 N N . ARG A 1 147 ? 27.942 3.825 -3.796 1.00 50.38 147 ARG A N 1
ATOM 1148 C CA . ARG A 1 147 ? 26.804 2.938 -3.479 1.00 50.38 147 ARG A CA 1
ATOM 1149 C C . ARG A 1 147 ? 26.346 3.146 -2.027 1.00 50.38 147 ARG A C 1
ATOM 1151 O O . ARG A 1 147 ? 26.567 2.300 -1.166 1.00 50.38 147 ARG A O 1
ATOM 1158 N N . GLY A 1 148 ? 25.725 4.284 -1.733 1.00 53.59 148 GLY A N 1
ATOM 1159 C CA . GLY A 1 148 ? 24.938 4.429 -0.506 1.00 53.59 148 GLY A CA 1
ATOM 1160 C C . GLY A 1 148 ? 23.697 3.527 -0.551 1.00 53.59 148 GLY A C 1
ATOM 1161 O O . GLY A 1 148 ? 23.033 3.476 -1.581 1.00 53.59 148 GLY A O 1
ATOM 1162 N N . LEU A 1 149 ? 23.416 2.820 0.551 1.00 49.19 149 LEU A N 1
ATOM 1163 C CA . LEU A 1 149 ? 22.177 2.090 0.906 1.00 49.19 149 LEU A CA 1
ATOM 1164 C C . LEU A 1 149 ? 21.577 1.052 -0.073 1.00 49.19 149 LEU A C 1
ATOM 1166 O O . LEU A 1 149 ? 20.631 0.383 0.318 1.00 49.19 149 LEU A O 1
ATOM 1170 N N . LEU A 1 150 ? 22.094 0.870 -1.292 1.00 50.31 150 LEU A N 1
ATOM 1171 C CA . LEU A 1 150 ? 21.351 0.153 -2.344 1.00 50.31 150 LEU A CA 1
ATOM 1172 C C . LEU A 1 150 ? 21.864 -1.229 -2.769 1.00 50.31 150 LEU A C 1
ATOM 1174 O O . LEU A 1 150 ? 21.167 -1.868 -3.540 1.00 50.31 150 LEU A O 1
ATOM 1178 N N . ALA A 1 151 ? 23.016 -1.728 -2.307 1.00 43.94 151 ALA A N 1
ATOM 1179 C CA . ALA A 1 151 ? 23.371 -3.146 -2.507 1.00 43.94 151 ALA A CA 1
ATOM 1180 C C . ALA A 1 151 ? 24.691 -3.527 -1.831 1.00 43.94 151 ALA A C 1
ATOM 1182 O O . ALA A 1 151 ? 25.733 -2.943 -2.156 1.00 43.94 151 ALA A O 1
ATOM 1183 N N . ARG A 1 152 ? 24.667 -4.585 -1.008 1.00 46.88 152 ARG A N 1
ATOM 1184 C CA . ARG A 1 152 ? 25.720 -5.619 -0.955 1.00 46.88 152 ARG A CA 1
ATOM 1185 C C . ARG A 1 152 ? 25.319 -6.775 -0.030 1.00 46.88 152 ARG A C 1
ATOM 1187 O O . ARG A 1 152 ? 25.309 -6.595 1.182 1.00 46.88 152 ARG A O 1
ATOM 1194 N N . SER A 1 153 ? 25.143 -7.971 -0.587 1.00 48.31 153 SER A N 1
ATOM 1195 C CA . SER A 1 153 ? 25.274 -9.226 0.166 1.00 48.31 153 SER A CA 1
ATOM 1196 C C . SER A 1 153 ? 25.700 -10.390 -0.733 1.00 48.31 153 SER A C 1
ATOM 1198 O O . SER A 1 153 ? 24.975 -11.357 -0.889 1.00 48.31 153 SER A O 1
ATOM 1200 N N . ASP A 1 154 ? 26.916 -10.311 -1.267 1.00 43.09 154 ASP A N 1
ATOM 1201 C CA . ASP A 1 154 ? 27.730 -11.501 -1.529 1.00 43.09 154 ASP A CA 1
ATOM 1202 C C . ASP A 1 154 ? 29.082 -11.254 -0.834 1.00 43.09 154 ASP A C 1
ATOM 1204 O O . ASP A 1 154 ? 29.823 -10.334 -1.194 1.00 43.09 154 ASP A O 1
ATOM 1208 N N . ARG A 1 155 ? 29.374 -11.992 0.245 1.00 51.53 155 ARG A N 1
ATOM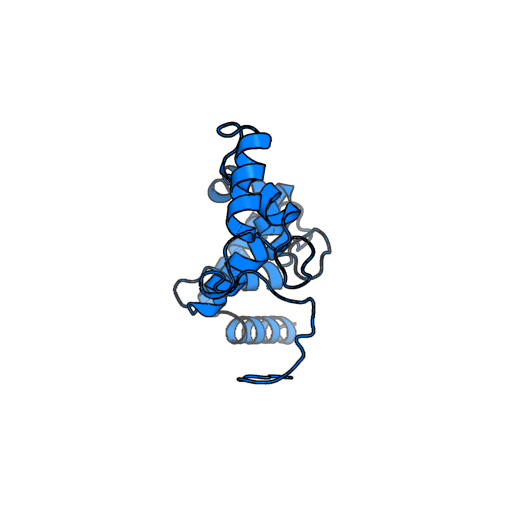 1209 C CA . ARG A 1 155 ? 30.662 -11.958 0.983 1.00 51.53 155 ARG A CA 1
ATOM 1210 C C . ARG A 1 155 ? 31.569 -13.113 0.511 1.00 51.53 155 ARG A C 1
ATOM 1212 O O . ARG A 1 155 ? 31.009 -14.084 0.013 1.00 51.53 155 ARG A O 1
ATOM 1219 N N . PRO A 1 156 ? 32.914 -13.104 0.705 1.00 37.56 156 PRO A N 1
ATOM 1220 C CA . PRO A 1 156 ? 33.727 -12.233 1.568 1.00 37.56 156 PRO A CA 1
ATOM 1221 C C . PRO A 1 156 ? 34.932 -11.551 0.874 1.00 37.56 156 PRO A C 1
ATOM 1223 O O . PRO A 1 156 ? 35.420 -11.977 -0.168 1.00 37.56 156 PRO A O 1
ATOM 1226 N N . TRP A 1 157 ? 35.466 -10.501 1.504 1.00 44.34 157 TRP A N 1
ATOM 1227 C CA . TRP A 1 157 ? 36.773 -9.923 1.164 1.00 44.34 157 TRP A CA 1
ATOM 1228 C C . TRP A 1 157 ? 37.895 -10.624 1.940 1.00 44.34 157 TRP A C 1
ATOM 1230 O O . TRP A 1 157 ? 37.797 -10.773 3.156 1.00 44.34 157 TRP A O 1
ATOM 1240 N N . SER A 1 158 ? 38.979 -11.003 1.255 1.00 31.67 158 SER A N 1
ATOM 1241 C CA . SER A 1 158 ? 40.337 -11.274 1.781 1.00 31.67 158 SER A CA 1
ATOM 1242 C C . SER A 1 158 ? 41.310 -11.347 0.584 1.00 31.67 158 SER A C 1
ATOM 1244 O O . SER A 1 158 ? 40.860 -11.823 -0.458 1.00 31.67 158 SER A O 1
ATOM 1246 N N . PRO A 1 159 ? 42.603 -10.946 0.664 1.00 33.31 159 PRO A N 1
ATOM 1247 C CA . PRO A 1 159 ? 43.441 -10.849 1.865 1.00 33.31 159 PRO A CA 1
ATOM 1248 C C . PRO A 1 159 ? 44.247 -9.531 2.035 1.00 33.31 159 PRO A C 1
ATOM 1250 O O . PRO A 1 159 ? 44.368 -8.705 1.136 1.00 33.31 159 PRO A O 1
ATOM 1253 N N . CYS A 1 160 ? 44.812 -9.391 3.240 1.00 43.97 160 CYS A N 1
ATOM 1254 C CA . CYS A 1 160 ? 45.818 -8.438 3.740 1.00 43.97 160 CYS A CA 1
ATOM 1255 C C . CYS A 1 160 ? 46.882 -8.021 2.695 1.00 43.97 160 CYS A C 1
ATOM 1257 O O . CYS A 1 160 ? 47.337 -8.858 1.926 1.00 43.97 160 CYS A O 1
ATOM 1259 N N . GLN A 1 161 ? 47.370 -6.776 2.626 1.00 41.88 161 GLN A N 1
ATOM 1260 C CA . GLN A 1 161 ? 47.973 -5.952 3.685 1.00 41.88 161 GLN A CA 1
ATOM 1261 C C . GLN A 1 161 ? 47.505 -4.481 3.551 1.00 41.88 161 GLN A C 1
ATOM 1263 O O . GLN A 1 161 ? 47.885 -3.814 2.595 1.00 41.88 161 GLN A O 1
ATOM 1268 N N . GLY A 1 162 ? 46.679 -3.963 4.478 1.00 38.53 162 GLY A N 1
ATOM 1269 C CA . GLY A 1 162 ? 46.296 -2.533 4.460 1.00 38.53 162 GLY A CA 1
ATOM 1270 C C . GLY A 1 162 ? 44.962 -2.082 5.092 1.00 38.53 162 GLY A C 1
ATOM 1271 O O . GLY A 1 162 ? 44.722 -0.880 5.114 1.00 38.53 162 GLY A O 1
ATOM 1272 N N . GLY A 1 163 ? 44.119 -2.979 5.633 1.00 37.28 163 GLY A N 1
ATOM 1273 C CA . GLY A 1 163 ? 42.831 -2.658 6.314 1.00 37.28 163 GLY A CA 1
ATOM 1274 C C . GLY A 1 163 ? 41.584 -2.890 5.433 1.00 37.28 163 GLY A C 1
ATOM 1275 O O . GLY A 1 163 ? 41.740 -3.110 4.239 1.00 37.28 163 GLY A O 1
ATOM 1276 N N . TRP A 1 164 ? 40.319 -2.898 5.893 1.00 33.16 164 TRP A N 1
ATOM 1277 C CA . TRP A 1 164 ? 39.685 -3.141 7.207 1.00 33.16 164 TRP A CA 1
ATOM 1278 C C . TRP A 1 164 ? 38.550 -4.176 7.019 1.00 33.16 164 TRP A C 1
ATOM 1280 O O . TRP A 1 164 ? 37.938 -4.254 5.955 1.00 33.16 164 TRP A O 1
ATOM 1290 N N . VAL A 1 165 ? 38.288 -4.945 8.077 1.00 31.89 165 VAL A N 1
ATOM 1291 C CA . VAL A 1 165 ? 37.283 -6.023 8.245 1.00 31.89 165 VAL A CA 1
ATOM 1292 C C . VAL A 1 165 ? 35.965 -5.452 8.794 1.00 31.89 165 VAL A C 1
ATOM 1294 O O . VAL A 1 165 ? 36.058 -4.430 9.458 1.00 31.89 165 VAL A O 1
ATOM 1297 N N . TRP A 1 166 ? 34.804 -6.114 8.599 1.00 35.81 166 TRP A N 1
ATOM 1298 C CA . TRP A 1 166 ? 33.804 -6.422 9.658 1.00 35.81 166 TRP A CA 1
ATOM 1299 C C . TRP A 1 166 ? 32.866 -7.594 9.277 1.00 35.81 166 TRP A C 1
ATOM 1301 O O . TRP A 1 166 ? 32.595 -7.837 8.097 1.00 35.81 166 TRP A O 1
ATOM 1311 N N . TYR A 1 167 ? 32.459 -8.303 10.340 1.00 33.28 167 TYR A N 1
ATOM 1312 C CA . TYR A 1 167 ? 31.884 -9.655 10.482 1.00 33.28 167 TYR A CA 1
ATOM 1313 C C . TYR A 1 167 ? 30.687 -10.015 9.618 1.00 33.28 167 TYR A C 1
ATOM 1315 O O . TYR A 1 167 ? 29.700 -9.248 9.572 1.00 33.28 167 TYR A O 1
#

InterPro domains:
  IPR002048 EF-hand domain [PF13202] (98-115)
  IPR002048 EF-hand domain [PF13499] (24-81)
  IPR002048 EF-hand domain [PS50222] (21-56)
  IPR002048 EF-hand domain [PS50222] (60-88)
  IPR002048 EF-hand domain [PS50222] (90-125)
  IPR002048 EF-hand domain [SM00054] (25-53)
  IPR002048 EF-hand domain [SM00054] (57-85)
  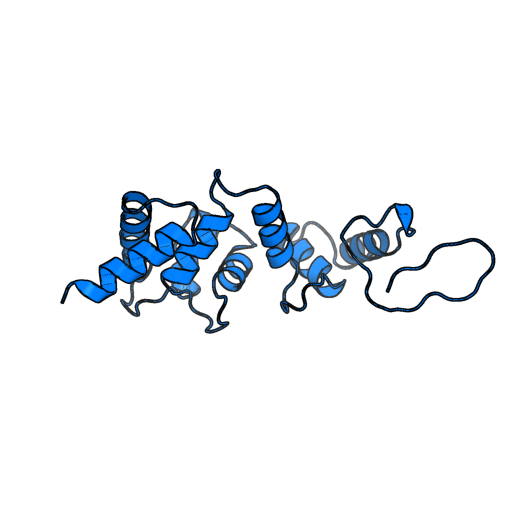IPR002048 EF-hand domain [SM00054] (94-122)
  IPR002048 EF-hand domain [cd00051] (25-83)
  IPR011992 EF-hand domain pair [SSF47473] (6-138)
  IPR018247 EF-Hand 1, calcium-binding site [PS00018] (34-46)
  IPR018247 EF-Hand 1, calcium-binding site [PS00018] (66-78)
  IPR018247 EF-Hand 1, calcium-binding site [PS00018] (103-115)

Sequence (167 aa):
MGAGQSQILEDMEKNTNFSAPEIQRLKKRFMKLDRDGSGTIDKDEFLQIPQIATNPLASRMIAIFDEDGGGTVDFQEFVAGLSAFSSRGERDEKLKFAFKVYDMDRDGFISNGELFLVLKMMVGNNLKDQQLQQIVDKSQSLPAPTRGLLARSDRPWSPCQGGWVWY